Protein AF-A0A7C5MXE0-F1 (afdb_monomer_lite)

Radius of gyration: 26.83 Å; chains: 1; bounding box: 70×58×47 Å

Secondary structure (DSSP, 8-state):
---HHHHHT--TT--HHHHHHHHHHHHHHS-TTT---HHHHHHHHHHHHHHHHHHSHHHHHHHHHHHHHT-S----------------------------------HHHHHHHHHHHHHHHHHGGG-TT-HHHHHHHHHHHHHHHHHHHHHHHH-

Foldseek 3Di:
DQALCVLLVHDLPDDLVSLVVSLVVLCVVLPCVVDVDPVSVVSNVSSVVSSVQSNDPVSSVVSVVVVVVPPPDDPPPPPPDDDDDPDDDDDDDDDDDDPPDDPDDPPVVVVCVVVVVVVVVVVCPVVPDDPPVVVVVVVVVVVVVVVVVVVVVVD

Structure (mmCIF, N/CA/C/O backbone):
data_AF-A0A7C5MXE0-F1
#
_entry.id   AF-A0A7C5MXE0-F1
#
loop_
_atom_site.group_PDB
_atom_site.id
_atom_site.type_symbol
_atom_site.label_atom_id
_atom_site.label_alt_id
_atom_site.label_comp_id
_atom_site.label_asym_id
_atom_site.label_entity_id
_atom_site.label_seq_id
_atom_site.pdbx_PDB_ins_code
_atom_site.Cartn_x
_atom_site.Cartn_y
_atom_site.Cartn_z
_atom_site.occupancy
_atom_site.B_iso_or_equiv
_atom_site.auth_seq_id
_atom_site.auth_comp_id
_atom_site.auth_asym_id
_atom_site.auth_atom_id
_atom_site.pdbx_PDB_model_num
ATOM 1 N N . MET A 1 1 ? -18.318 -3.433 -11.051 1.00 61.09 1 MET A N 1
ATOM 2 C CA . MET A 1 1 ? -17.215 -2.696 -10.394 1.00 61.09 1 MET A CA 1
ATOM 3 C C . MET A 1 1 ? -16.168 -3.710 -9.972 1.00 61.09 1 MET A C 1
ATOM 5 O O . MET A 1 1 ? -16.564 -4.781 -9.536 1.00 61.09 1 MET A O 1
ATOM 9 N N . LYS A 1 2 ? -14.875 -3.424 -10.149 1.00 71.12 2 LYS A N 1
ATOM 10 C CA . LYS A 1 2 ? -13.821 -4.237 -9.525 1.00 71.12 2 LYS A CA 1
ATOM 11 C C . LYS A 1 2 ? -13.614 -3.718 -8.107 1.00 71.12 2 LYS A C 1
ATOM 13 O O . LYS A 1 2 ? -13.578 -2.504 -7.927 1.00 71.12 2 LYS A O 1
ATOM 18 N N . THR A 1 3 ? -13.506 -4.609 -7.132 1.00 87.88 3 THR A N 1
ATOM 19 C CA . THR A 1 3 ? -13.193 -4.218 -5.751 1.00 87.88 3 THR A CA 1
ATOM 20 C C . THR A 1 3 ? -11.685 -4.017 -5.582 1.00 87.88 3 THR A C 1
ATOM 22 O O . THR A 1 3 ? -10.892 -4.594 -6.334 1.00 87.88 3 THR A O 1
ATOM 25 N N . TYR A 1 4 ? -11.264 -3.234 -4.587 1.00 89.38 4 TYR A N 1
ATOM 26 C CA . TYR A 1 4 ? -9.841 -3.063 -4.262 1.00 89.38 4 TYR A CA 1
ATOM 27 C C . TYR A 1 4 ? -9.175 -4.396 -3.889 1.00 89.38 4 TYR A C 1
ATOM 29 O O . TYR A 1 4 ? -8.052 -4.673 -4.316 1.00 89.38 4 TYR A O 1
ATOM 37 N N . TYR A 1 5 ? -9.917 -5.286 -3.224 1.00 89.06 5 TYR A N 1
ATOM 38 C CA . TYR A 1 5 ? -9.501 -6.663 -2.955 1.00 89.06 5 TYR A CA 1
ATOM 39 C C . TYR A 1 5 ? -9.207 -7.448 -4.245 1.00 89.06 5 TYR A C 1
ATOM 41 O O . TYR A 1 5 ? -8.155 -8.076 -4.367 1.00 89.06 5 TYR A O 1
ATOM 49 N N . GLN A 1 6 ? -10.066 -7.342 -5.267 1.00 88.69 6 GLN A N 1
ATOM 50 C CA . GLN A 1 6 ? -9.848 -7.994 -6.566 1.00 88.69 6 GLN A CA 1
ATOM 51 C C . GLN A 1 6 ? -8.653 -7.415 -7.335 1.00 88.69 6 GLN A C 1
ATOM 53 O O . GLN A 1 6 ? -7.962 -8.161 -8.029 1.00 88.69 6 GLN A O 1
ATOM 58 N N . ILE A 1 7 ? -8.388 -6.109 -7.214 1.00 89.50 7 ILE A N 1
ATOM 59 C CA . ILE A 1 7 ? -7.231 -5.454 -7.849 1.00 89.50 7 ILE A CA 1
ATOM 60 C C . ILE A 1 7 ? -5.919 -5.984 -7.256 1.00 89.50 7 ILE A C 1
ATOM 62 O O . ILE A 1 7 ? -4.975 -6.276 -7.994 1.00 89.50 7 ILE A O 1
ATOM 66 N N . LEU A 1 8 ? -5.869 -6.170 -5.933 1.00 87.94 8 LEU A N 1
ATOM 67 C CA . LEU A 1 8 ? -4.708 -6.745 -5.246 1.00 87.94 8 LEU A CA 1
ATOM 68 C C . LEU A 1 8 ? -4.652 -8.283 -5.317 1.00 87.94 8 LEU A C 1
ATOM 70 O O . LEU A 1 8 ? -3.601 -8.875 -5.046 1.00 87.94 8 LEU A O 1
ATOM 74 N N . GLY A 1 9 ? -5.749 -8.931 -5.718 1.00 88.00 9 GLY A N 1
ATOM 75 C CA . GLY A 1 9 ? -5.883 -10.387 -5.766 1.00 88.00 9 GLY A CA 1
ATOM 76 C C . GLY A 1 9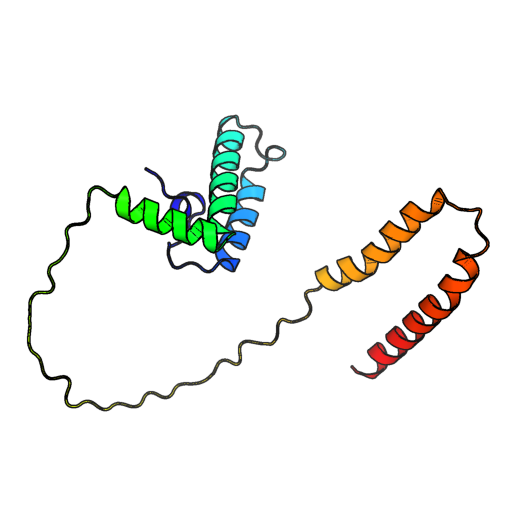 ? -5.934 -11.013 -4.373 1.00 88.00 9 GLY A C 1
ATOM 77 O O . GLY A 1 9 ? -5.272 -12.024 -4.134 1.00 88.00 9 GLY A O 1
ATOM 78 N N . LEU A 1 10 ? -6.655 -10.366 -3.459 1.00 89.56 10 LEU A N 1
ATOM 79 C CA . LEU A 1 10 ? -6.848 -10.773 -2.071 1.00 89.56 10 LEU A CA 1
ATOM 80 C C . LEU A 1 10 ? -8.329 -11.027 -1.784 1.00 89.56 10 LEU A C 1
ATOM 82 O O . LEU A 1 10 ? -9.207 -10.543 -2.498 1.00 89.56 10 LEU A O 1
ATOM 86 N N . GLU A 1 11 ? -8.586 -11.791 -0.729 1.00 87.12 11 GLU A N 1
ATOM 87 C CA . GLU A 1 11 ? -9.924 -11.972 -0.169 1.00 87.12 11 GLU A CA 1
ATOM 88 C C . GLU A 1 11 ? -10.283 -10.803 0.767 1.00 87.12 11 GLU A C 1
ATOM 90 O O . GLU A 1 11 ? -9.377 -10.171 1.316 1.00 87.12 11 GLU A O 1
ATOM 95 N N . PRO A 1 12 ? -11.579 -10.489 0.951 1.00 82.06 12 PRO A N 1
ATOM 96 C CA . PRO A 1 12 ? -12.015 -9.410 1.842 1.00 82.06 12 PRO A CA 1
ATOM 97 C C . PRO A 1 12 ? -11.619 -9.645 3.309 1.00 82.06 12 PRO A C 1
ATOM 99 O O . PRO A 1 12 ? -11.347 -8.690 4.021 1.00 82.06 12 PRO A O 1
ATOM 102 N N . ASP A 1 13 ? -11.478 -10.904 3.731 1.00 83.19 13 ASP A N 1
ATOM 103 C CA . ASP A 1 13 ? -11.071 -11.290 5.093 1.00 83.19 13 ASP A CA 1
ATOM 104 C C . ASP A 1 13 ? -9.536 -11.300 5.289 1.00 83.19 13 ASP A C 1
ATOM 106 O O . ASP A 1 13 ? -8.988 -11.959 6.171 1.00 83.19 13 ASP A O 1
ATOM 110 N N . CYS A 1 14 ? -8.787 -10.630 4.406 1.00 86.50 14 CYS A N 1
ATOM 111 C CA . CYS A 1 14 ? -7.329 -10.644 4.463 1.00 86.50 14 CYS A CA 1
ATOM 112 C C . CYS A 1 14 ? -6.761 -9.701 5.536 1.00 86.50 14 CYS A C 1
ATOM 114 O O . CYS A 1 14 ? -7.247 -8.594 5.778 1.00 86.50 14 CYS A O 1
ATOM 116 N N . GLU A 1 15 ? -5.648 -10.121 6.139 1.00 88.38 15 GLU A N 1
ATOM 117 C CA . GLU A 1 15 ? -4.904 -9.298 7.089 1.00 88.38 15 GLU A CA 1
ATOM 118 C C . GLU A 1 15 ? -4.170 -8.143 6.381 1.00 88.38 15 GLU A C 1
ATOM 120 O O . GLU A 1 15 ? -3.678 -8.281 5.253 1.00 88.38 15 GLU A O 1
ATOM 125 N N . THR A 1 16 ? -3.980 -7.016 7.070 1.00 88.12 16 THR A N 1
ATOM 126 C CA . THR A 1 16 ? -3.227 -5.850 6.561 1.00 88.12 16 THR A CA 1
ATOM 127 C C . THR A 1 16 ? -1.794 -6.210 6.129 1.00 88.12 16 THR A C 1
ATOM 129 O O . THR A 1 16 ? -1.233 -5.633 5.188 1.00 88.12 16 THR A O 1
ATOM 132 N N . ASN A 1 17 ? -1.197 -7.232 6.749 1.00 88.19 17 ASN A N 1
ATOM 133 C CA . ASN A 1 17 ? 0.091 -7.797 6.348 1.00 88.19 17 ASN A CA 1
ATOM 134 C C . ASN A 1 17 ? 0.054 -8.433 4.944 1.00 88.19 17 ASN A C 1
ATOM 136 O O . ASN A 1 17 ? 0.998 -8.267 4.154 1.00 88.19 17 ASN A O 1
ATOM 140 N N . ALA A 1 18 ? -1.044 -9.107 4.591 1.00 90.06 18 ALA A N 1
ATOM 141 C CA . ALA A 1 18 ? -1.255 -9.683 3.266 1.00 90.06 18 ALA A CA 1
ATOM 142 C C . ALA A 1 18 ? -1.423 -8.589 2.198 1.00 90.06 18 ALA A C 1
ATOM 144 O O . ALA A 1 18 ? -0.805 -8.689 1.132 1.00 90.06 18 ALA A O 1
ATOM 145 N N . VAL A 1 19 ? -2.138 -7.503 2.517 1.00 90.25 19 VAL A N 1
ATOM 146 C CA . VAL A 1 19 ? -2.281 -6.300 1.669 1.00 90.25 19 VAL A CA 1
ATOM 147 C C . VAL A 1 19 ? -0.911 -5.720 1.307 1.00 90.25 19 VAL A C 1
ATOM 149 O O . VAL A 1 19 ? -0.568 -5.587 0.126 1.00 90.25 19 VAL A O 1
ATOM 152 N N . LYS A 1 20 ? -0.050 -5.492 2.308 1.00 90.25 20 LYS A N 1
ATOM 153 C CA . LYS A 1 20 ? 1.330 -4.999 2.111 1.00 90.25 20 LYS A CA 1
ATOM 154 C C . LYS A 1 20 ? 2.185 -5.949 1.270 1.00 90.25 20 LYS A C 1
ATOM 156 O O . LYS A 1 20 ? 3.039 -5.521 0.487 1.00 90.25 20 LYS A O 1
ATOM 161 N N . LYS A 1 21 ? 2.013 -7.262 1.428 1.00 91.75 21 LYS A N 1
ATOM 162 C CA . LYS A 1 21 ? 2.745 -8.272 0.645 1.00 91.75 21 LYS A CA 1
ATOM 163 C C . LYS A 1 21 ? 2.284 -8.305 -0.815 1.00 91.75 21 LYS A C 1
ATOM 165 O O . LYS A 1 21 ? 3.131 -8.347 -1.711 1.00 91.75 21 LYS A O 1
ATOM 170 N N . ALA A 1 22 ? 0.977 -8.253 -1.058 1.00 92.06 22 ALA A N 1
ATOM 171 C CA . ALA A 1 22 ? 0.400 -8.237 -2.398 1.00 92.06 22 ALA A CA 1
ATOM 172 C C . ALA A 1 22 ? 0.798 -6.975 -3.169 1.00 92.06 22 ALA A C 1
ATOM 174 O O . ALA A 1 22 ? 1.282 -7.090 -4.298 1.00 92.06 22 ALA A O 1
ATOM 175 N N . PHE A 1 23 ? 0.708 -5.806 -2.527 1.00 91.75 23 PHE A N 1
ATOM 176 C CA . PHE A 1 23 ? 1.144 -4.533 -3.097 1.00 91.75 23 PHE A CA 1
ATOM 177 C C . PHE A 1 23 ? 2.598 -4.597 -3.570 1.00 91.75 23 PHE A C 1
ATOM 179 O O . PHE A 1 23 ? 2.873 -4.343 -4.738 1.00 91.75 23 PHE A O 1
ATOM 186 N N . ARG A 1 24 ? 3.530 -5.041 -2.714 1.00 89.88 24 ARG A N 1
ATOM 187 C CA . ARG A 1 24 ? 4.956 -5.162 -3.079 1.00 89.88 24 ARG A CA 1
ATOM 188 C C . ARG A 1 24 ? 5.179 -6.066 -4.292 1.00 89.88 24 ARG A C 1
ATOM 190 O O . ARG A 1 24 ? 5.948 -5.726 -5.189 1.00 89.88 24 ARG A O 1
ATOM 197 N N . ARG A 1 25 ? 4.488 -7.208 -4.348 1.00 91.00 25 ARG A N 1
ATOM 198 C CA . ARG A 1 25 ? 4.582 -8.157 -5.469 1.00 91.00 25 ARG A CA 1
ATOM 199 C C . ARG A 1 25 ? 4.080 -7.550 -6.781 1.00 91.00 25 ARG A C 1
ATOM 201 O O . ARG A 1 25 ? 4.686 -7.773 -7.828 1.00 91.00 25 ARG A O 1
ATOM 208 N N . LEU A 1 26 ? 2.973 -6.815 -6.731 1.00 89.44 26 LEU A N 1
ATOM 209 C CA . LEU A 1 26 ? 2.364 -6.193 -7.905 1.00 89.44 26 LEU A CA 1
ATOM 210 C C . LEU A 1 26 ? 3.129 -4.943 -8.351 1.00 89.44 26 LEU A C 1
ATOM 212 O O . LEU A 1 26 ? 3.3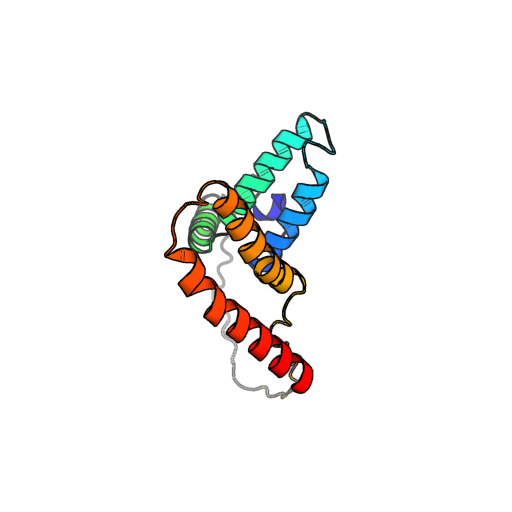55 -4.773 -9.546 1.00 89.44 26 LEU A O 1
ATOM 216 N N . ALA A 1 27 ? 3.614 -4.136 -7.409 1.00 87.38 27 ALA A N 1
ATOM 217 C CA . ALA A 1 27 ? 4.428 -2.956 -7.672 1.00 87.38 27 ALA A CA 1
ATOM 218 C C . ALA A 1 27 ? 5.705 -3.307 -8.443 1.00 87.38 27 ALA A C 1
ATOM 220 O O . ALA A 1 27 ? 6.023 -2.640 -9.416 1.00 87.38 27 ALA A O 1
ATOM 221 N N . LEU A 1 28 ? 6.390 -4.399 -8.083 1.00 86.44 28 LEU A N 1
ATOM 222 C CA . LEU A 1 28 ? 7.564 -4.876 -8.827 1.00 86.44 28 LEU A CA 1
ATOM 223 C C . LEU A 1 28 ? 7.219 -5.337 -10.250 1.00 86.44 28 LEU A C 1
ATOM 225 O O . LEU A 1 28 ? 8.011 -5.159 -11.171 1.00 86.44 28 LEU A O 1
ATOM 229 N N . ARG A 1 29 ? 6.035 -5.928 -10.443 1.00 84.56 29 ARG A N 1
ATOM 230 C CA . ARG A 1 29 ? 5.581 -6.447 -11.743 1.00 84.56 29 ARG A CA 1
ATOM 231 C C . ARG A 1 29 ? 5.143 -5.337 -12.704 1.00 84.56 29 ARG A C 1
ATOM 233 O O . ARG A 1 29 ? 5.350 -5.464 -13.911 1.00 84.56 29 ARG A O 1
ATOM 240 N N . TYR A 1 30 ? 4.524 -4.288 -12.172 1.00 85.44 30 TYR A N 1
ATOM 241 C CA . TYR A 1 30 ? 3.966 -3.174 -12.941 1.00 85.44 30 TYR A CA 1
ATOM 242 C C . TYR A 1 30 ? 4.770 -1.877 -12.795 1.00 85.44 30 TYR A C 1
ATOM 244 O O . TYR A 1 30 ? 4.289 -0.817 -13.186 1.00 85.44 30 TYR A O 1
ATOM 252 N N . HIS A 1 31 ? 5.991 -1.945 -12.256 1.00 79.88 31 HIS A N 1
ATOM 253 C CA . HIS A 1 31 ? 6.840 -0.768 -12.110 1.00 79.88 31 HIS A CA 1
ATOM 254 C C . HIS A 1 31 ? 7.138 -0.146 -13.488 1.00 79.88 31 HIS A C 1
ATOM 256 O O . HIS A 1 31 ? 7.516 -0.882 -14.411 1.00 79.88 31 HIS A O 1
ATOM 262 N N . PRO A 1 32 ? 7.041 1.189 -13.630 1.00 78.12 32 PRO A N 1
ATOM 263 C CA . PRO A 1 32 ? 7.257 1.868 -14.907 1.00 78.12 32 PRO A CA 1
ATOM 264 C C . PRO A 1 32 ? 8.667 1.662 -15.486 1.00 78.12 32 PRO A C 1
ATOM 266 O O . PRO A 1 32 ? 8.811 1.682 -16.705 1.00 78.12 32 PRO A O 1
ATOM 269 N N . ASP A 1 33 ? 9.685 1.387 -14.653 1.00 77.94 33 ASP A N 1
ATOM 270 C CA . ASP A 1 33 ? 11.042 1.077 -15.154 1.00 77.94 33 ASP A CA 1
ATOM 271 C C . ASP A 1 33 ? 11.139 -0.271 -15.877 1.00 77.94 33 ASP A C 1
ATOM 273 O O . ASP A 1 33 ? 11.947 -0.416 -16.791 1.00 77.94 33 ASP A O 1
ATOM 277 N N . TYR A 1 34 ? 10.364 -1.278 -15.464 1.00 70.81 34 TYR A N 1
ATOM 278 C CA . TYR A 1 34 ? 10.478 -2.633 -16.022 1.00 70.81 34 TYR A CA 1
ATOM 279 C C . TYR A 1 34 ? 9.448 -2.899 -17.117 1.00 70.81 34 TYR A C 1
ATOM 281 O O . TYR A 1 34 ? 9.650 -3.782 -17.950 1.00 70.81 34 TYR A O 1
ATOM 289 N N . ASN A 1 35 ? 8.344 -2.149 -17.124 1.00 67.25 35 ASN A N 1
ATOM 290 C CA . ASN A 1 35 ? 7.242 -2.355 -18.049 1.00 67.25 35 ASN A CA 1
ATOM 291 C C . ASN A 1 35 ? 6.748 -1.006 -18.590 1.00 67.25 35 ASN A C 1
ATOM 293 O O . ASN A 1 35 ? 5.881 -0.359 -18.011 1.00 67.25 35 ASN A O 1
ATOM 297 N N . ALA A 1 36 ? 7.288 -0.591 -19.738 1.00 68.69 36 ALA A N 1
ATOM 298 C CA . ALA A 1 36 ? 6.976 0.687 -20.389 1.00 68.69 36 ALA A CA 1
ATOM 299 C C . ALA A 1 36 ? 5.611 0.708 -21.117 1.00 68.69 36 ALA A C 1
ATOM 301 O O . ALA A 1 36 ? 5.363 1.561 -21.972 1.00 68.69 36 ALA A O 1
ATOM 302 N N . ALA A 1 37 ? 4.725 -0.250 -20.832 1.00 76.38 37 ALA A N 1
ATOM 303 C CA . ALA A 1 37 ? 3.402 -0.286 -21.436 1.00 76.38 37 ALA A CA 1
ATOM 304 C C . ALA A 1 37 ? 2.515 0.826 -20.841 1.00 76.38 37 ALA A C 1
ATOM 306 O O . ALA A 1 37 ? 2.455 0.966 -19.619 1.00 76.38 37 ALA A O 1
ATOM 307 N N . PRO A 1 38 ? 1.750 1.571 -21.659 1.00 72.12 38 PRO A N 1
ATOM 308 C CA . PRO A 1 38 ? 0.851 2.615 -21.157 1.00 72.12 38 PRO A CA 1
ATOM 309 C C . PRO A 1 38 ? -0.240 2.055 -20.229 1.00 72.12 38 PRO A C 1
ATOM 311 O O . PRO A 1 38 ? -0.728 2.745 -19.339 1.00 72.12 38 PRO A O 1
ATOM 314 N N . THR A 1 39 ? -0.583 0.777 -20.388 1.00 77.62 39 THR A N 1
ATOM 315 C CA . THR A 1 39 ? -1.511 0.052 -19.515 1.00 77.62 39 THR A CA 1
ATOM 316 C C . THR A 1 39 ? -0.910 -0.284 -18.149 1.00 77.62 39 THR A C 1
ATOM 318 O O . THR A 1 39 ? -1.655 -0.375 -17.179 1.00 77.62 39 THR A O 1
ATOM 321 N N . ALA A 1 40 ? 0.416 -0.434 -18.036 1.00 76.69 40 ALA A N 1
ATOM 322 C CA . ALA A 1 40 ? 1.073 -0.738 -16.764 1.00 76.69 40 ALA A CA 1
ATOM 323 C C . ALA A 1 40 ? 0.989 0.443 -15.791 1.00 76.69 40 ALA A C 1
ATOM 325 O O . ALA A 1 40 ? 0.732 0.233 -14.611 1.00 76.69 40 ALA A O 1
ATOM 326 N N . ALA A 1 41 ? 1.112 1.676 -16.293 1.00 81.06 41 ALA A N 1
ATOM 327 C CA . ALA A 1 41 ? 0.943 2.884 -15.488 1.00 81.06 41 ALA A CA 1
ATOM 328 C C . ALA A 1 41 ? -0.480 3.005 -14.913 1.00 81.06 41 ALA A C 1
ATOM 330 O O . ALA A 1 41 ? -0.636 3.296 -13.730 1.00 81.06 41 ALA A O 1
ATOM 331 N N . MET A 1 42 ? -1.508 2.714 -15.722 1.00 85.19 42 MET A N 1
ATOM 332 C CA . MET A 1 42 ? -2.903 2.713 -15.261 1.00 85.19 42 MET A CA 1
ATOM 333 C C . MET A 1 42 ? -3.143 1.650 -14.185 1.00 85.19 42 MET A C 1
ATOM 335 O O . MET A 1 42 ? -3.692 1.950 -13.131 1.00 85.19 42 MET A O 1
ATOM 339 N N . VAL A 1 43 ? -2.675 0.421 -14.415 1.00 86.31 43 VAL A N 1
ATOM 340 C CA . VAL A 1 43 ? -2.826 -0.680 -13.449 1.00 86.31 43 VAL A CA 1
ATOM 341 C C . VAL A 1 43 ? -2.056 -0.393 -12.158 1.00 86.31 43 VAL A C 1
ATOM 343 O O . VAL A 1 43 ? -2.547 -0.679 -11.071 1.00 86.31 43 VAL A O 1
ATOM 346 N N . PHE A 1 44 ? -0.866 0.204 -12.247 1.00 87.25 44 PHE A N 1
ATOM 347 C CA . PHE A 1 44 ? -0.091 0.604 -11.073 1.00 87.25 44 PHE A CA 1
ATOM 348 C C . PHE A 1 44 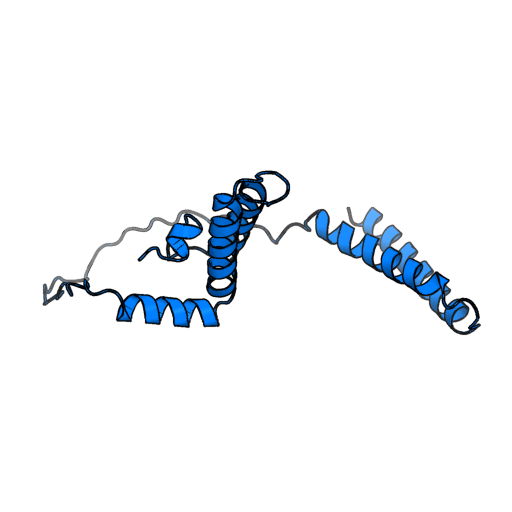? -0.815 1.665 -10.238 1.00 87.25 44 PHE A C 1
ATOM 350 O O . PHE A 1 44 ? -0.782 1.604 -9.010 1.00 87.25 44 PHE A O 1
ATOM 357 N N . GLN A 1 45 ? -1.497 2.605 -10.895 1.00 88.50 45 GLN A N 1
ATOM 358 C CA . GLN A 1 45 ? -2.316 3.593 -10.207 1.00 88.50 45 GLN A CA 1
ATOM 359 C C . GLN A 1 45 ? -3.499 2.937 -9.477 1.00 88.50 45 GLN A C 1
ATOM 361 O O . GLN A 1 45 ? -3.676 3.199 -8.291 1.00 88.50 45 GLN A O 1
ATOM 366 N N . GLU A 1 46 ? -4.213 2.005 -10.119 1.00 89.88 46 GLU A N 1
ATOM 367 C CA . GLU A 1 46 ? -5.284 1.224 -9.469 1.00 89.88 46 GLU A CA 1
ATOM 368 C C . GLU A 1 46 ? -4.770 0.441 -8.245 1.00 89.88 46 GLU A C 1
ATOM 370 O O . GLU A 1 46 ? -5.414 0.411 -7.197 1.00 89.88 46 GLU A O 1
ATOM 375 N N . ILE A 1 47 ? -3.586 -0.176 -8.350 1.00 91.19 47 ILE A N 1
ATOM 376 C CA . ILE A 1 47 ? -2.945 -0.911 -7.245 1.00 91.19 47 ILE A CA 1
ATOM 377 C C . ILE A 1 47 ? -2.604 0.020 -6.077 1.00 91.19 47 ILE A C 1
ATOM 379 O O . ILE A 1 47 ? -2.729 -0.375 -4.916 1.00 91.19 47 ILE A O 1
ATOM 383 N N . ARG A 1 48 ? -2.143 1.239 -6.371 1.00 91.25 48 ARG A N 1
ATOM 384 C CA . ARG A 1 48 ? -1.794 2.232 -5.355 1.00 91.25 48 ARG A CA 1
ATOM 385 C C . ARG A 1 48 ? -3.029 2.723 -4.610 1.00 91.25 48 ARG A C 1
ATOM 387 O O . ARG A 1 48 ? -3.006 2.724 -3.387 1.00 91.25 48 ARG A O 1
ATOM 394 N N . GLU A 1 49 ? -4.083 3.084 -5.334 1.00 91.00 49 GLU A N 1
ATOM 395 C CA . GLU A 1 49 ? -5.354 3.519 -4.742 1.00 91.00 49 GLU A CA 1
ATOM 396 C C . GLU A 1 49 ? -5.946 2.416 -3.852 1.00 91.00 49 GLU A C 1
ATOM 398 O O . GLU A 1 49 ? -6.305 2.669 -2.704 1.00 91.00 49 GLU A O 1
ATOM 403 N N . ALA A 1 50 ? -5.942 1.166 -4.331 1.00 91.94 50 ALA A N 1
ATOM 404 C CA . ALA A 1 50 ? -6.374 0.016 -3.540 1.00 91.94 50 ALA A CA 1
ATOM 405 C C . ALA A 1 50 ? -5.551 -0.158 -2.253 1.00 91.94 50 ALA A C 1
ATOM 407 O O . ALA A 1 50 ? -6.099 -0.482 -1.204 1.00 91.94 50 ALA A O 1
ATOM 408 N N . TYR A 1 51 ? -4.234 0.049 -2.320 1.00 93.06 51 TYR A N 1
ATOM 409 C CA . TYR A 1 51 ? -3.368 -0.034 -1.148 1.00 93.06 51 TYR A CA 1
ATOM 410 C C . TYR A 1 51 ? -3.622 1.104 -0.157 1.00 93.06 51 TYR A C 1
ATOM 412 O O . TYR A 1 51 ? -3.683 0.837 1.035 1.00 93.06 51 TYR A O 1
ATOM 420 N N . GLU A 1 52 ? -3.781 2.345 -0.619 1.00 91.25 52 GLU A N 1
ATOM 421 C CA . GLU A 1 52 ? -4.017 3.498 0.261 1.00 91.25 52 GLU A CA 1
ATOM 422 C C . GLU A 1 52 ? -5.281 3.295 1.110 1.00 91.25 52 GLU A C 1
ATOM 424 O O . GLU A 1 52 ? -5.221 3.484 2.322 1.00 91.25 52 GLU A O 1
ATOM 429 N N . VAL A 1 53 ? -6.362 2.784 0.511 1.00 91.38 53 VAL A N 1
ATOM 430 C CA . VAL A 1 53 ? -7.622 2.492 1.216 1.00 91.38 53 VAL A CA 1
ATOM 431 C C . VAL A 1 53 ? -7.517 1.261 2.123 1.00 91.38 53 VAL A C 1
ATOM 433 O O . VAL A 1 53 ? -7.970 1.301 3.257 1.00 91.38 53 VAL A O 1
ATOM 436 N N . LEU A 1 54 ? -6.907 0.164 1.657 1.00 89.44 54 LEU A N 1
ATOM 437 C CA . LEU A 1 54 ? -6.863 -1.099 2.415 1.00 89.44 54 LEU A CA 1
ATOM 438 C C . LEU A 1 54 ? -5.722 -1.183 3.443 1.00 89.44 54 LEU A C 1
ATOM 440 O O . LEU A 1 54 ? -5.653 -2.144 4.210 1.00 89.44 54 LEU A O 1
ATOM 444 N N . SER A 1 55 ? -4.771 -0.245 3.414 1.00 88.75 55 SER A N 1
ATOM 445 C CA . SER A 1 55 ? -3.635 -0.225 4.347 1.00 88.75 55 SER A CA 1
ATOM 446 C C . SER A 1 55 ? -3.964 0.396 5.699 1.00 88.75 55 SER A C 1
ATOM 448 O O . SER A 1 55 ? -3.289 0.063 6.677 1.00 88.75 55 SER A O 1
ATOM 450 N N . ASP A 1 56 ? -4.965 1.275 5.730 1.00 90.81 56 ASP A N 1
ATOM 451 C CA . ASP A 1 56 ? -5.486 1.916 6.929 1.00 90.81 56 ASP A CA 1
ATOM 452 C C . ASP A 1 56 ? -6.775 1.207 7.349 1.00 90.81 56 ASP A C 1
ATOM 454 O O . ASP A 1 56 ? -7.619 0.876 6.516 1.00 90.81 56 ASP A O 1
ATOM 458 N N . GLU A 1 57 ? -6.898 0.925 8.639 1.00 88.38 57 GLU A N 1
ATOM 459 C CA . GLU A 1 57 ? -8.029 0.180 9.176 1.00 88.38 57 GLU A CA 1
ATOM 460 C C . GLU A 1 57 ? -9.313 1.017 9.156 1.00 88.38 57 GLU A C 1
ATOM 462 O O . GLU A 1 57 ? -10.365 0.484 8.803 1.00 88.38 57 GLU A O 1
ATOM 467 N N . ASP A 1 58 ? -9.205 2.329 9.397 1.00 90.75 58 ASP A N 1
ATOM 468 C CA . ASP A 1 58 ? -10.343 3.254 9.380 1.00 90.75 58 ASP A CA 1
ATOM 469 C C . ASP A 1 58 ? -10.898 3.408 7.951 1.00 90.75 58 ASP A C 1
ATOM 471 O O . ASP A 1 58 ? -12.106 3.329 7.713 1.00 90.75 58 ASP A O 1
ATOM 475 N N . LEU A 1 59 ? -10.006 3.573 6.964 1.00 90.06 59 LEU A N 1
ATOM 476 C CA . LEU A 1 59 ? -10.389 3.688 5.549 1.00 90.06 59 LEU A CA 1
ATOM 477 C C . LEU A 1 59 ? -10.935 2.372 4.992 1.00 90.06 59 LEU A C 1
ATOM 479 O O . LEU A 1 59 ? -11.817 2.387 4.130 1.00 90.06 59 LEU A O 1
ATOM 483 N N . ARG A 1 60 ? -10.421 1.233 5.472 1.00 89.50 60 ARG A N 1
ATOM 484 C CA . ARG A 1 60 ? -10.926 -0.088 5.092 1.00 89.50 60 ARG A CA 1
ATOM 485 C C . ARG A 1 60 ? -12.358 -0.281 5.576 1.00 89.50 60 ARG A C 1
ATOM 487 O O . ARG A 1 60 ? -13.186 -0.730 4.790 1.00 89.50 60 ARG A O 1
ATOM 494 N N . GLU A 1 61 ? -12.658 0.096 6.816 1.00 89.62 61 GLU A N 1
ATOM 495 C CA . GLU A 1 61 ? -14.015 -0.003 7.358 1.00 89.62 61 GLU A CA 1
ATOM 496 C C . GLU A 1 61 ? -15.001 0.870 6.566 1.00 89.62 61 GLU A C 1
ATOM 498 O O . GLU A 1 61 ? -16.055 0.390 6.143 1.00 89.62 61 GLU A O 1
ATOM 503 N N . GLU A 1 62 ? -14.638 2.125 6.278 1.00 89.00 62 GLU A N 1
ATOM 504 C CA . GLU A 1 62 ? -15.464 3.022 5.459 1.00 89.00 62 GLU A CA 1
ATOM 505 C C . GLU A 1 62 ? -15.693 2.454 4.047 1.00 89.00 62 GLU A C 1
ATOM 507 O O . GLU A 1 62 ? -16.809 2.490 3.516 1.00 89.00 62 GLU A O 1
ATOM 512 N N . TYR A 1 63 ? -14.651 1.870 3.451 1.00 88.75 63 TYR A N 1
ATOM 513 C CA . TYR A 1 63 ? -14.745 1.221 2.149 1.00 88.75 63 TYR A CA 1
ATOM 514 C C . TYR A 1 63 ? -15.641 -0.017 2.167 1.00 88.75 63 TYR A C 1
ATOM 516 O O . TYR A 1 63 ? -16.434 -0.201 1.242 1.00 88.75 63 TYR A O 1
ATOM 524 N N . ASP A 1 64 ? -15.550 -0.849 3.201 1.00 87.69 64 ASP A N 1
ATOM 525 C CA . ASP A 1 64 ? -16.361 -2.056 3.339 1.00 87.69 64 ASP A CA 1
ATOM 526 C C . ASP A 1 64 ? -17.847 -1.702 3.525 1.00 87.69 64 ASP A C 1
ATOM 528 O O . ASP A 1 64 ? -18.711 -2.312 2.887 1.00 87.69 64 ASP A O 1
ATOM 532 N N . VAL A 1 65 ? -18.157 -0.652 4.296 1.00 86.50 65 VAL A N 1
ATOM 533 C CA . VAL A 1 65 ? -19.521 -0.102 4.419 1.00 86.50 65 VAL A CA 1
ATOM 534 C C . VAL A 1 65 ? -20.032 0.401 3.066 1.00 86.50 65 VAL A C 1
ATOM 536 O O . VAL A 1 65 ? -21.142 0.049 2.652 1.00 86.50 65 VAL A O 1
ATOM 539 N N . PHE A 1 66 ? -19.210 1.160 2.336 1.00 86.31 66 PHE A N 1
ATOM 540 C CA . PHE A 1 66 ? -19.541 1.620 0.986 1.00 86.31 66 PHE A CA 1
ATOM 541 C C . PHE A 1 66 ? -19.789 0.445 0.028 1.00 86.31 66 PHE A C 1
ATOM 543 O O . PHE A 1 66 ? -20.678 0.507 -0.825 1.00 86.31 66 PHE A O 1
ATOM 550 N N . LEU A 1 67 ? -19.038 -0.648 0.165 1.00 83.94 67 LEU A N 1
ATOM 551 C CA . LEU A 1 67 ? -19.178 -1.856 -0.648 1.00 83.94 67 LEU A CA 1
ATOM 552 C C . LEU A 1 67 ? -20.521 -2.554 -0.425 1.00 83.94 67 LEU A C 1
ATOM 554 O O . LEU A 1 67 ? -21.136 -3.016 -1.388 1.00 83.94 67 LEU A O 1
ATOM 558 N N . VAL A 1 68 ? -20.980 -2.603 0.827 1.00 82.00 68 VAL A N 1
ATOM 559 C CA . VAL A 1 68 ? -22.290 -3.154 1.191 1.00 82.00 68 VAL A CA 1
ATOM 560 C C . VAL A 1 68 ? -23.418 -2.277 0.646 1.00 82.00 68 VAL A C 1
ATOM 562 O O . VAL A 1 68 ? -24.364 -2.799 0.059 1.00 82.00 68 VAL A O 1
ATOM 565 N N . GLU A 1 69 ? -23.300 -0.954 0.773 1.00 78.12 69 GLU A N 1
ATOM 566 C CA . GLU A 1 69 ? -24.310 0.002 0.296 1.00 78.12 69 GLU A CA 1
ATOM 567 C C . GLU A 1 69 ? -24.442 0.015 -1.238 1.00 78.12 69 GLU A C 1
ATOM 569 O O . GLU A 1 69 ? -25.544 0.129 -1.776 1.00 78.12 69 GLU A O 1
ATOM 574 N N . ASN A 1 70 ? -23.327 -0.141 -1.958 1.00 73.38 70 ASN A N 1
ATOM 575 C CA . ASN A 1 70 ? -23.275 -0.036 -3.420 1.00 73.38 70 ASN A CA 1
ATOM 576 C C . ASN A 1 70 ? -23.348 -1.384 -4.150 1.00 73.38 70 ASN A C 1
ATOM 578 O O . ASN A 1 70 ? -23.162 -1.425 -5.370 1.00 73.38 70 ASN A O 1
ATOM 582 N N . SER A 1 71 ? -23.626 -2.482 -3.445 1.00 65.00 71 SER A N 1
ATOM 583 C CA . SER A 1 71 ? -23.901 -3.777 -4.067 1.00 65.00 71 SER A CA 1
ATOM 584 C C . SER A 1 71 ? -25.412 -3.928 -4.311 1.00 65.00 71 SER A C 1
ATOM 586 O O . SER A 1 71 ? -26.153 -4.216 -3.372 1.00 65.00 71 SER A O 1
ATOM 588 N N . PRO A 1 72 ? -25.919 -3.766 -5.554 1.00 59.53 72 PRO A N 1
ATOM 589 C CA . PRO A 1 72 ? -27.346 -3.907 -5.862 1.00 59.53 72 PRO A CA 1
ATOM 590 C C . PRO A 1 72 ? -27.854 -5.361 -5.825 1.00 59.53 72 PRO A C 1
ATOM 592 O O . PRO A 1 72 ? -28.956 -5.635 -6.293 1.00 59.53 72 PRO A O 1
ATOM 595 N N . GLU A 1 73 ? -27.082 -6.298 -5.277 1.00 53.34 73 GLU A N 1
ATOM 596 C CA . GLU A 1 73 ? -27.441 -7.712 -5.208 1.00 53.34 73 GLU A CA 1
ATOM 597 C C . GLU A 1 73 ? -27.051 -8.295 -3.847 1.00 53.34 73 GLU A C 1
ATOM 599 O O . GLU A 1 73 ? -26.198 -9.167 -3.722 1.00 53.34 73 GLU A O 1
ATOM 604 N N . PHE A 1 74 ? -27.695 -7.789 -2.796 1.00 54.00 74 PHE A N 1
ATOM 605 C CA . PHE A 1 74 ? -27.919 -8.579 -1.592 1.00 54.00 74 PHE A CA 1
ATOM 606 C C . PHE A 1 74 ? -29.354 -9.101 -1.628 1.00 54.00 74 PHE A C 1
ATOM 608 O O . PHE A 1 74 ? -30.293 -8.455 -1.161 1.00 54.00 74 PHE A O 1
ATOM 615 N N . GLU A 1 75 ? -29.527 -10.302 -2.182 1.00 43.09 75 GLU A N 1
ATOM 616 C CA . GLU A 1 75 ? -30.613 -11.169 -1.741 1.00 43.09 75 GLU A CA 1
ATOM 617 C C . GLU A 1 75 ? -30.333 -11.499 -0.269 1.00 43.09 75 GLU A C 1
ATOM 619 O O . GLU A 1 75 ? -29.451 -12.288 0.068 1.00 43.09 75 GLU A O 1
ATOM 624 N N . TYR A 1 76 ? -31.049 -10.825 0.629 1.00 53.16 76 TYR A N 1
ATOM 625 C CA . TYR A 1 76 ? -31.148 -11.246 2.018 1.00 53.16 76 TYR A CA 1
ATOM 626 C C . TYR A 1 76 ? -31.744 -12.656 2.033 1.00 53.16 76 TYR A C 1
ATOM 628 O O . TYR A 1 76 ? -32.950 -12.827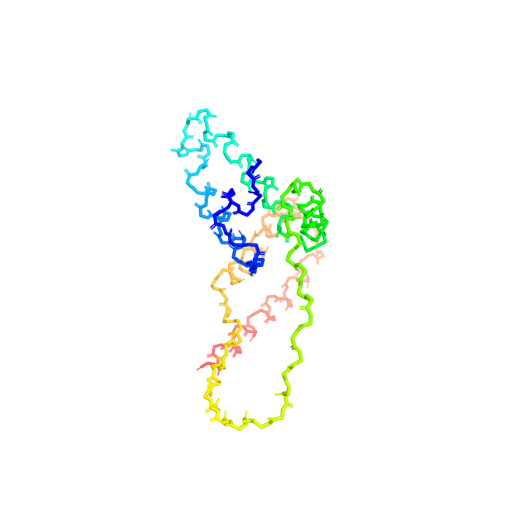 1.844 1.00 53.16 76 TYR A O 1
ATOM 636 N N . VAL A 1 77 ? -30.929 -13.670 2.319 1.00 49.22 77 VAL A N 1
ATOM 637 C CA . VAL A 1 77 ? -31.468 -14.929 2.830 1.00 49.22 77 VAL A CA 1
ATOM 638 C C . VAL A 1 77 ? -32.050 -14.613 4.204 1.00 49.22 77 VAL A C 1
ATOM 640 O O . VAL A 1 77 ? -31.327 -14.441 5.185 1.00 49.22 77 VAL A O 1
ATOM 643 N N . GLN A 1 78 ? -33.376 -14.498 4.270 1.00 44.34 78 GLN A N 1
ATOM 644 C CA . GLN A 1 78 ? -34.090 -14.553 5.535 1.00 44.34 78 GLN A CA 1
ATOM 645 C C . GLN A 1 78 ? -33.857 -15.939 6.127 1.00 44.34 78 GLN A C 1
ATOM 647 O O . GLN A 1 78 ? -34.486 -16.913 5.714 1.00 44.34 78 GLN A O 1
ATOM 652 N N . VAL A 1 79 ? -32.968 -16.037 7.112 1.00 42.94 79 VAL A N 1
ATOM 653 C CA . VAL A 1 79 ? -32.945 -17.196 8.004 1.00 42.94 79 VAL A CA 1
ATOM 654 C C . VAL A 1 79 ? -34.107 -17.019 8.981 1.00 42.94 79 VAL A C 1
ATOM 656 O O . VAL A 1 79 ? -33.933 -16.645 10.136 1.00 42.94 79 VAL A O 1
ATOM 659 N N . ALA A 1 80 ? -35.322 -17.201 8.464 1.00 44.06 80 ALA A N 1
ATOM 660 C CA . ALA A 1 80 ? -36.504 -17.414 9.273 1.00 44.06 80 ALA A CA 1
ATOM 661 C C . ALA A 1 80 ? -36.422 -18.838 9.837 1.00 44.06 80 ALA A C 1
ATOM 663 O O . ALA A 1 80 ? -36.437 -19.815 9.093 1.00 44.06 80 ALA A O 1
ATOM 664 N N . ASP A 1 81 ? -36.285 -18.914 11.157 1.00 48.28 81 ASP A N 1
ATOM 665 C CA . ASP A 1 81 ? -36.789 -19.971 12.026 1.00 48.28 81 ASP A CA 1
ATOM 666 C C . ASP A 1 81 ? -36.671 -21.418 11.518 1.00 48.28 81 ASP A C 1
ATOM 668 O O . ASP A 1 81 ? -37.590 -21.974 10.916 1.00 48.28 81 ASP A O 1
ATOM 672 N N . THR A 1 82 ? -35.619 -22.118 11.949 1.00 51.91 82 THR A N 1
ATOM 673 C CA . THR A 1 82 ? -35.793 -23.530 12.320 1.00 51.91 82 THR A CA 1
ATOM 674 C C . THR A 1 82 ? -35.264 -23.755 13.731 1.00 51.91 82 THR A C 1
ATOM 676 O O . THR A 1 82 ? -34.066 -23.803 13.995 1.00 51.91 82 THR A O 1
ATOM 679 N N . ASN A 1 83 ? -36.205 -23.866 14.669 1.00 58.97 83 ASN A N 1
ATOM 680 C CA . ASN A 1 83 ? -35.960 -24.376 16.010 1.00 58.97 83 ASN A CA 1
ATOM 681 C C . ASN A 1 83 ? -35.267 -25.742 15.927 1.00 58.97 83 ASN A C 1
ATOM 683 O O . ASN A 1 83 ? -35.864 -26.714 15.466 1.00 58.97 83 ASN A O 1
ATOM 687 N N . SER A 1 84 ? -34.044 -25.828 16.442 1.00 44.72 84 SER A N 1
ATOM 688 C CA . SER A 1 84 ? -33.367 -27.093 16.707 1.00 44.72 84 SER A CA 1
ATOM 689 C C . SER A 1 84 ? -32.383 -26.913 17.859 1.00 44.72 84 SER A C 1
ATOM 691 O O . SER A 1 84 ? -31.276 -26.426 17.673 1.00 44.72 84 SER A O 1
ATOM 693 N N . ASN A 1 85 ? -32.838 -27.292 19.054 1.00 53.12 85 ASN A N 1
ATOM 694 C CA . ASN A 1 85 ? -32.065 -27.826 20.177 1.00 53.12 85 ASN A CA 1
ATOM 695 C C . ASN A 1 85 ? -30.530 -27.803 20.026 1.00 53.12 85 ASN A C 1
ATOM 697 O O . ASN A 1 85 ? -29.935 -28.767 19.551 1.00 53.12 85 ASN A O 1
ATOM 701 N N . TYR A 1 86 ? -29.885 -26.774 20.577 1.00 49.59 86 TYR A N 1
ATOM 702 C CA . TYR A 1 86 ? -28.476 -26.832 20.979 1.00 49.59 86 TYR A CA 1
ATOM 703 C C . TYR A 1 86 ? -28.405 -27.363 22.409 1.00 49.59 86 TYR A C 1
ATOM 705 O O . TYR A 1 86 ? -28.086 -26.663 23.367 1.00 49.59 86 TYR A O 1
ATOM 713 N N . ALA A 1 87 ? -28.800 -28.622 22.544 1.00 43.00 87 ALA A N 1
ATOM 714 C CA . ALA A 1 87 ? -28.485 -29.451 23.685 1.00 43.00 87 ALA A CA 1
ATOM 715 C C . ALA A 1 87 ? -27.804 -30.710 23.140 1.00 43.00 87 ALA A C 1
ATOM 717 O O . ALA A 1 87 ? -28.386 -31.410 22.318 1.00 43.00 87 ALA A O 1
ATOM 718 N N . ALA A 1 88 ? -26.607 -30.974 23.668 1.00 49.25 88 ALA A N 1
ATOM 719 C CA . ALA A 1 88 ? -25.834 -32.216 23.589 1.00 49.25 88 ALA A CA 1
ATOM 720 C C . ALA A 1 88 ? -25.083 -32.539 22.277 1.00 49.25 88 ALA A C 1
ATOM 722 O O . ALA A 1 88 ? -25.646 -33.101 21.345 1.00 49.25 88 ALA A O 1
ATOM 723 N N . ALA A 1 89 ? -23.775 -32.262 22.298 1.00 44.91 89 ALA A N 1
ATOM 724 C CA . ALA A 1 89 ? -22.653 -33.135 21.898 1.00 44.91 89 ALA A CA 1
ATOM 725 C C . ALA A 1 89 ? 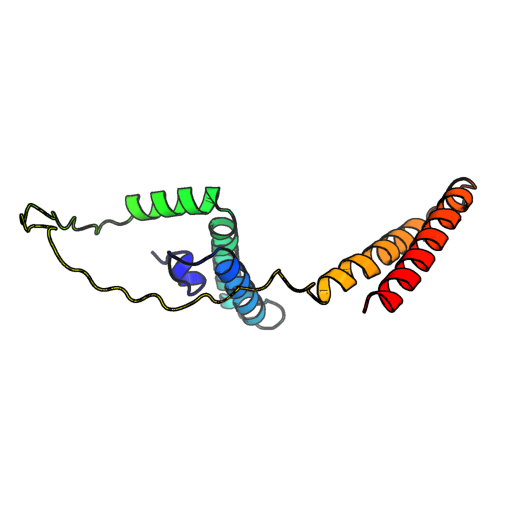-21.387 -32.261 22.014 1.00 44.91 89 ALA A C 1
ATOM 727 O O . ALA A 1 89 ? -21.246 -31.289 21.284 1.00 44.91 89 ALA A O 1
ATOM 728 N N . ASP A 1 90 ? -20.576 -32.339 23.069 1.00 42.84 90 ASP A N 1
ATOM 729 C CA . ASP A 1 90 ? -19.633 -33.425 23.371 1.00 42.84 90 ASP A CA 1
ATOM 730 C C . ASP A 1 90 ? -18.872 -33.932 22.139 1.00 42.84 90 ASP A C 1
ATOM 732 O O . ASP A 1 90 ? -19.322 -34.846 21.454 1.00 42.84 90 ASP A O 1
ATOM 736 N N . SER A 1 91 ? -17.718 -33.318 21.884 1.00 45.00 91 SER A N 1
ATOM 737 C CA . SER A 1 91 ? -16.472 -34.047 21.642 1.00 45.00 91 SER A CA 1
ATOM 738 C C . SER A 1 91 ? -15.311 -33.059 21.681 1.00 45.00 91 SER A C 1
ATOM 740 O O . SER A 1 91 ? -15.164 -32.191 20.821 1.00 45.00 91 SER A O 1
ATOM 742 N N . SER A 1 92 ? -14.510 -33.201 22.728 1.00 50.19 92 SER A N 1
ATOM 743 C CA . SER A 1 92 ? -13.120 -32.778 22.808 1.00 50.19 92 SER A CA 1
ATOM 744 C C . SER A 1 92 ? -12.354 -33.106 21.525 1.00 50.19 92 SER A C 1
ATOM 746 O O . SER A 1 92 ? -12.232 -34.282 21.202 1.00 50.19 92 SER A O 1
ATOM 748 N N . ASP A 1 93 ? -11.777 -32.094 20.881 1.00 50.56 93 ASP A N 1
ATOM 749 C CA . ASP A 1 93 ? -10.522 -32.245 20.143 1.00 50.56 93 ASP A CA 1
ATOM 750 C C . ASP A 1 93 ? -9.634 -31.040 20.453 1.00 50.56 93 ASP A C 1
ATOM 752 O O . ASP A 1 93 ? -9.634 -29.982 19.827 1.00 50.56 93 ASP A O 1
ATOM 756 N N . GLU A 1 94 ? -8.915 -31.245 21.543 1.00 50.94 94 GLU A N 1
ATOM 757 C CA . GLU A 1 94 ? -7.766 -30.503 22.005 1.00 50.94 94 GLU A CA 1
ATOM 758 C C . GLU A 1 94 ? -6.586 -30.894 21.101 1.00 50.94 94 GLU A C 1
ATOM 760 O O . GLU A 1 94 ? -5.972 -31.941 21.289 1.00 50.94 94 GLU A O 1
ATOM 765 N N . HIS A 1 95 ? -6.261 -30.079 20.095 1.00 45.44 95 HIS A N 1
ATOM 766 C CA . HIS A 1 95 ? -5.014 -30.238 19.345 1.00 45.44 95 HIS A CA 1
ATOM 767 C C . HIS A 1 95 ? -4.289 -28.902 19.142 1.00 45.44 95 HIS A C 1
ATOM 769 O O . HIS A 1 95 ? -4.448 -28.213 18.144 1.00 45.44 95 HIS A O 1
ATOM 775 N N . ASN A 1 96 ? -3.466 -28.609 20.155 1.00 44.44 96 ASN A N 1
ATOM 776 C CA . ASN A 1 96 ? -2.129 -28.009 20.122 1.00 44.44 96 ASN A CA 1
ATOM 777 C C . ASN A 1 96 ? -1.880 -26.756 19.267 1.00 44.44 96 ASN A C 1
ATOM 779 O O . ASN A 1 96 ? -1.623 -26.826 18.071 1.00 44.44 96 ASN A O 1
ATOM 783 N N . PHE A 1 97 ? -1.766 -25.633 19.983 1.00 44.62 97 PHE A N 1
ATOM 784 C CA . PHE A 1 97 ? -0.531 -24.849 20.115 1.00 44.62 97 PHE A CA 1
ATOM 785 C C . PHE A 1 97 ? 0.477 -24.997 18.963 1.00 44.62 97 PHE A C 1
ATOM 787 O O . PHE A 1 97 ? 1.301 -25.914 18.944 1.00 44.62 97 PHE A O 1
ATOM 794 N N . ALA A 1 98 ? 0.475 -24.019 18.066 1.00 45.78 98 ALA A N 1
ATOM 795 C CA . ALA A 1 98 ? 1.725 -23.511 17.538 1.00 45.78 98 ALA A CA 1
ATOM 796 C C . ALA A 1 98 ? 1.971 -22.172 18.234 1.00 45.78 98 ALA A C 1
ATOM 798 O O . ALA A 1 98 ? 1.227 -21.214 18.042 1.00 45.78 98 ALA A O 1
ATOM 799 N N . GLU A 1 99 ? 2.980 -22.161 19.098 1.00 60.12 99 GLU A N 1
ATOM 800 C CA . GLU A 1 99 ? 3.675 -20.964 19.555 1.00 60.12 99 GLU A CA 1
ATOM 801 C C . GLU A 1 99 ? 4.136 -20.203 18.311 1.00 60.12 99 GLU A C 1
ATOM 803 O O . GLU A 1 99 ? 5.139 -20.556 17.687 1.00 60.12 99 GLU A O 1
ATOM 808 N N . GLU A 1 100 ? 3.341 -19.238 17.857 1.00 47.72 100 GLU A N 1
ATOM 809 C CA . GLU A 1 100 ? 3.726 -18.412 16.725 1.00 47.72 100 GLU A CA 1
ATOM 810 C C . GLU A 1 100 ? 4.717 -17.373 17.250 1.00 47.72 100 GLU A C 1
ATOM 812 O O . GLU A 1 100 ? 4.379 -16.476 18.019 1.00 47.72 100 GLU A O 1
ATOM 817 N N . ALA A 1 101 ? 5.976 -17.644 16.918 1.00 55.56 101 ALA A N 1
ATOM 818 C CA . ALA A 1 101 ? 7.187 -16.997 17.377 1.00 55.56 101 ALA A CA 1
ATOM 819 C C . ALA A 1 101 ? 7.082 -15.471 17.514 1.00 55.56 101 ALA A C 1
ATOM 821 O O . ALA A 1 101 ? 6.633 -14.771 16.604 1.00 55.56 101 ALA A O 1
ATOM 822 N N . GLU A 1 102 ? 7.617 -14.971 18.631 1.00 59.28 102 GLU A N 1
ATOM 823 C CA . GLU A 1 102 ? 8.104 -13.598 18.775 1.00 59.28 102 GLU A CA 1
ATOM 824 C C . GLU A 1 102 ? 8.789 -13.162 17.465 1.00 59.28 102 GLU A C 1
ATOM 826 O O . GLU A 1 102 ? 9.600 -13.924 16.927 1.00 59.28 102 GLU A O 1
ATOM 831 N N . PRO A 1 103 ? 8.464 -11.982 16.904 1.00 61.41 103 PRO A N 1
ATOM 832 C CA . PRO A 1 103 ? 8.970 -11.573 15.603 1.00 61.41 103 PRO A CA 1
ATOM 833 C C . PRO A 1 103 ? 10.499 -11.499 15.638 1.00 61.41 103 PRO A C 1
ATOM 835 O O . PRO A 1 103 ? 11.081 -10.546 16.154 1.00 61.41 103 PRO A O 1
ATOM 838 N N . GLU A 1 104 ? 11.143 -12.521 15.071 1.00 59.53 104 GLU A N 1
ATOM 839 C CA . GLU A 1 104 ? 12.593 -12.605 14.916 1.00 59.53 104 GLU A CA 1
ATOM 840 C C . GLU A 1 104 ? 13.115 -11.296 14.299 1.00 59.53 104 GLU A C 1
ATOM 842 O O . GLU A 1 104 ? 12.541 -10.806 13.313 1.00 59.53 104 GLU A O 1
ATOM 847 N N . PRO A 1 105 ? 14.185 -10.698 14.857 1.00 61.06 105 PRO A N 1
ATOM 848 C CA . PRO A 1 105 ? 14.674 -9.393 14.441 1.00 61.06 105 PRO A CA 1
ATOM 849 C C . PRO A 1 105 ? 15.047 -9.442 12.961 1.00 61.06 105 PRO A C 1
ATOM 851 O O . PRO A 1 105 ? 16.073 -9.998 12.564 1.00 61.06 105 PRO A O 1
ATOM 854 N N . THR A 1 106 ? 14.177 -8.877 12.119 1.00 66.19 106 THR A N 1
ATOM 855 C CA . THR A 1 106 ? 14.368 -8.923 10.669 1.00 66.19 106 THR A CA 1
ATOM 856 C C . THR A 1 106 ? 15.747 -8.344 10.321 1.00 66.19 106 THR A C 1
ATOM 858 O O . THR A 1 106 ? 16.102 -7.270 10.813 1.00 66.19 106 THR A O 1
ATOM 861 N N . PRO A 1 107 ? 16.546 -8.987 9.449 1.00 62.56 107 PRO A N 1
ATOM 862 C CA . PRO A 1 107 ? 17.904 -8.531 9.125 1.00 62.56 107 PRO A CA 1
ATOM 863 C C . PRO A 1 107 ? 17.957 -7.103 8.543 1.00 62.56 107 PRO A C 1
ATOM 865 O O . PRO A 1 107 ? 19.012 -6.474 8.510 1.00 62.56 107 PRO A O 1
ATOM 868 N N . PHE A 1 108 ? 16.811 -6.555 8.123 1.00 61.72 108 PHE A N 1
ATOM 869 C CA . PHE A 1 108 ? 16.663 -5.173 7.669 1.00 61.72 108 PHE A CA 1
ATOM 870 C C . PHE A 1 108 ? 16.558 -4.142 8.815 1.00 61.72 108 PHE A C 1
ATOM 872 O O . PHE A 1 108 ? 16.938 -2.988 8.624 1.00 61.72 108 PHE A O 1
ATOM 879 N N . MET A 1 109 ? 16.124 -4.529 10.022 1.00 59.50 109 MET A N 1
ATOM 880 C CA . MET A 1 109 ? 16.120 -3.645 11.203 1.00 59.50 109 MET A CA 1
ATOM 881 C C . MET A 1 109 ? 17.543 -3.267 11.635 1.00 59.50 109 MET A C 1
ATOM 883 O O . MET A 1 109 ? 17.795 -2.118 11.998 1.00 59.50 109 MET A O 1
ATOM 887 N N . PHE A 1 110 ? 18.501 -4.187 11.484 1.00 60.12 110 PHE A N 1
ATOM 888 C CA . PHE A 1 110 ? 19.924 -3.883 11.646 1.00 60.12 110 PHE A CA 1
ATOM 889 C C . PHE A 1 110 ? 20.416 -2.872 10.605 1.00 60.12 110 PHE A C 1
ATOM 891 O O . PHE A 1 110 ? 21.228 -2.009 10.925 1.00 60.12 110 PHE A O 1
ATOM 898 N N . LEU A 1 111 ? 19.886 -2.917 9.377 1.00 63.88 111 LEU A N 1
ATOM 899 C CA . LEU A 1 111 ? 20.225 -1.959 8.324 1.00 63.88 111 LEU A CA 1
ATOM 900 C C . LEU A 1 111 ? 19.731 -0.547 8.670 1.00 63.88 111 LEU A C 1
ATOM 902 O O . LEU A 1 111 ? 20.456 0.414 8.444 1.00 63.88 111 LEU A O 1
ATOM 906 N N . LEU A 1 112 ? 18.544 -0.417 9.273 1.00 61.94 112 LEU A N 1
ATOM 907 C CA . LEU A 1 112 ? 18.040 0.863 9.786 1.00 61.94 112 LEU A CA 1
ATOM 908 C C . LEU A 1 112 ? 18.905 1.401 10.933 1.00 61.94 112 LEU A C 1
ATOM 910 O O . LEU A 1 112 ? 19.191 2.596 10.967 1.00 61.94 112 LEU A O 1
ATOM 914 N N . TRP A 1 113 ? 19.386 0.531 11.823 1.00 66.81 113 TRP A N 1
ATOM 915 C CA . TRP A 1 113 ? 20.256 0.923 12.937 1.00 66.81 113 TRP A CA 1
ATOM 916 C C . TRP A 1 113 ? 21.693 1.266 12.503 1.00 66.81 113 TRP A C 1
ATOM 918 O O . TRP A 1 113 ? 22.330 2.125 13.105 1.00 66.81 113 TRP A O 1
ATOM 928 N N . VAL A 1 114 ? 22.193 0.648 11.428 1.00 67.62 114 VAL A N 1
ATOM 929 C CA . VAL A 1 114 ? 23.530 0.906 10.857 1.00 67.62 114 VAL A CA 1
ATOM 930 C C . VAL A 1 114 ? 23.526 2.093 9.887 1.00 67.62 114 VAL A C 1
ATOM 932 O O . VAL A 1 114 ? 24.490 2.858 9.846 1.00 67.62 114 VAL A O 1
ATOM 935 N N . LEU A 1 115 ? 22.449 2.294 9.124 1.00 67.06 115 LEU A N 1
ATOM 936 C CA . LEU A 1 115 ? 22.345 3.401 8.168 1.00 67.06 115 LEU A CA 1
ATOM 937 C C . LEU A 1 115 ? 21.930 4.719 8.823 1.00 67.06 115 LEU A C 1
ATOM 939 O O . LEU A 1 115 ? 22.368 5.767 8.355 1.00 67.06 115 LEU A O 1
ATOM 943 N N . ALA A 1 116 ? 21.155 4.706 9.912 1.00 68.88 116 ALA A N 1
ATOM 944 C CA . ALA A 1 116 ? 20.777 5.928 10.627 1.00 68.88 116 ALA A CA 1
ATOM 945 C C . ALA A 1 116 ? 21.984 6.792 11.070 1.00 68.88 116 ALA A C 1
ATOM 947 O O . ALA A 1 116 ? 22.005 7.980 10.736 1.00 68.88 116 ALA A O 1
ATOM 948 N N . PRO A 1 117 ? 23.032 6.253 11.733 1.00 65.25 117 PRO A N 1
ATOM 949 C CA . PRO A 1 117 ? 24.215 7.044 12.071 1.00 65.25 117 PRO A CA 1
ATOM 950 C C . PRO A 1 117 ? 25.031 7.456 10.837 1.00 65.25 117 PRO A C 1
ATOM 952 O O . PRO A 1 117 ? 25.688 8.491 10.874 1.00 65.25 117 PRO A O 1
ATOM 955 N N . LEU A 1 118 ? 24.962 6.709 9.731 1.00 65.19 118 LEU A N 1
ATOM 956 C CA . LEU A 1 118 ? 25.663 7.02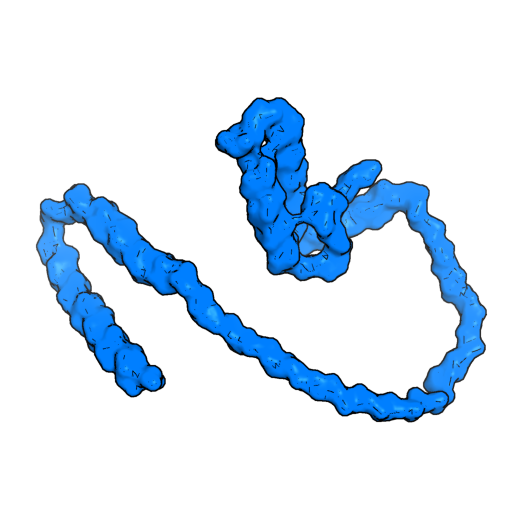7 8.480 1.00 65.19 118 LEU A CA 1
ATOM 957 C C . LEU A 1 118 ? 25.000 8.207 7.743 1.00 65.19 118 LEU A C 1
ATOM 959 O O . LEU A 1 118 ? 25.691 9.081 7.222 1.00 65.19 118 LEU A O 1
ATOM 963 N N . VAL A 1 119 ? 23.668 8.294 7.787 1.00 69.81 119 VAL A N 1
ATOM 964 C CA . VAL A 1 119 ? 22.893 9.439 7.278 1.00 69.81 119 VAL A CA 1
ATOM 965 C C . VAL A 1 119 ? 23.128 10.689 8.134 1.00 69.81 119 VAL A C 1
ATOM 967 O O . VAL A 1 119 ? 23.347 11.771 7.589 1.00 69.81 119 VAL A O 1
ATOM 970 N N . VAL A 1 120 ? 23.174 10.549 9.464 1.00 65.38 120 VAL A N 1
ATOM 971 C CA . VAL A 1 120 ? 23.481 11.665 10.380 1.00 65.38 120 VAL A CA 1
ATOM 972 C C . VAL A 1 120 ? 24.937 12.131 10.235 1.00 65.38 120 VAL A C 1
ATOM 974 O O . VAL A 1 120 ? 25.196 13.333 10.230 1.00 65.38 120 VAL A O 1
ATOM 977 N N . ALA A 1 121 ? 25.887 11.211 10.040 1.00 61.47 121 ALA A N 1
ATOM 978 C CA . ALA A 1 121 ? 27.285 11.547 9.769 1.00 61.47 121 ALA A CA 1
ATOM 979 C C . ALA A 1 121 ? 27.466 12.253 8.414 1.00 61.47 121 ALA A C 1
ATOM 981 O O . ALA A 1 121 ? 28.272 13.174 8.321 1.00 61.47 121 ALA A O 1
ATOM 982 N N . GLY A 1 122 ? 26.692 11.877 7.388 1.00 61.88 122 GLY A N 1
ATOM 983 C CA . GLY A 1 122 ? 26.672 12.563 6.092 1.00 61.88 122 GLY A CA 1
ATOM 984 C C . GLY A 1 122 ? 26.108 13.987 6.170 1.00 61.88 122 GLY A C 1
ATOM 985 O O . GLY A 1 122 ? 26.660 14.893 5.553 1.00 61.88 122 GLY A O 1
ATOM 986 N N . MET A 1 123 ? 25.070 14.208 6.987 1.00 58.66 123 MET A N 1
ATOM 987 C CA . MET A 1 123 ? 24.512 15.544 7.255 1.00 58.66 123 MET A CA 1
ATOM 988 C C . MET A 1 123 ? 25.449 16.444 8.078 1.00 58.66 123 MET A C 1
ATOM 990 O O . MET A 1 123 ? 25.371 17.666 7.981 1.00 58.66 123 MET A O 1
ATOM 994 N N . ALA A 1 124 ? 26.349 15.867 8.878 1.00 51.12 124 ALA A N 1
ATOM 995 C CA . ALA A 1 124 ? 27.266 16.622 9.731 1.00 51.12 124 ALA A CA 1
ATOM 996 C C . ALA A 1 124 ? 28.498 17.187 8.993 1.00 51.12 124 ALA A C 1
ATOM 998 O O . ALA A 1 124 ? 29.214 18.014 9.559 1.00 51.12 124 ALA A O 1
ATOM 999 N N . ILE A 1 125 ? 28.754 16.783 7.740 1.00 54.16 125 ILE A N 1
ATOM 1000 C CA . ILE A 1 125 ? 29.942 17.217 6.979 1.00 54.16 125 ILE A CA 1
ATOM 1001 C C . ILE A 1 125 ? 29.864 18.699 6.560 1.00 54.16 125 ILE A C 1
ATOM 1003 O O . ILE A 1 125 ? 30.900 19.314 6.320 1.00 54.16 125 ILE A O 1
ATOM 1007 N N . GLU A 1 126 ? 28.684 19.323 6.582 1.00 54.75 126 GLU A N 1
ATOM 1008 C CA . GLU A 1 126 ? 28.536 20.770 6.339 1.00 54.75 126 GLU A CA 1
ATOM 1009 C C . GLU A 1 126 ? 28.549 21.629 7.621 1.00 54.75 126 GLU A C 1
ATOM 1011 O O . GLU A 1 126 ? 28.461 22.851 7.540 1.00 54.75 126 GLU A O 1
ATOM 1016 N N . PHE A 1 127 ? 28.694 21.029 8.811 1.00 52.69 127 PHE A N 1
ATOM 1017 C CA . PHE A 1 127 ? 28.598 21.735 10.103 1.00 52.69 127 PHE A CA 1
ATOM 1018 C C . PHE A 1 127 ? 29.858 21.586 10.976 1.00 52.69 127 PHE A C 1
ATOM 1020 O O . PHE A 1 127 ? 29.804 21.568 12.212 1.00 52.69 127 PHE A O 1
ATOM 1027 N N . LEU A 1 128 ? 31.020 21.468 10.328 1.00 51.12 128 LEU A N 1
ATOM 1028 C CA . LEU A 1 128 ? 32.330 21.375 10.971 1.00 51.12 128 LEU A CA 1
ATOM 1029 C C . LEU A 1 128 ? 32.845 22.761 11.388 1.00 51.12 128 LEU A C 1
ATOM 1031 O O . LEU A 1 128 ? 33.765 23.282 10.780 1.00 51.12 128 LEU A O 1
ATOM 1035 N N . ASP A 1 129 ? 32.254 23.360 12.424 1.00 59.59 129 ASP A N 1
ATOM 1036 C CA . ASP A 1 129 ? 32.912 24.466 13.148 1.00 59.59 129 ASP A CA 1
ATOM 1037 C C . ASP A 1 129 ? 32.378 24.698 14.577 1.00 59.59 129 ASP A C 1
ATOM 1039 O O . ASP A 1 129 ? 32.550 25.773 15.151 1.00 59.59 129 ASP A O 1
ATOM 1043 N N . SER A 1 130 ? 31.743 23.699 15.216 1.00 65.19 130 SER A N 1
ATOM 1044 C CA . SER A 1 130 ? 31.324 23.838 16.622 1.00 65.19 130 SER A CA 1
ATOM 1045 C C . SER A 1 130 ? 32.082 22.894 17.578 1.00 65.19 130 SER A C 1
ATOM 1047 O O . SER A 1 130 ? 31.983 21.671 17.456 1.00 65.19 130 SER A O 1
ATOM 1049 N N . PRO A 1 131 ? 32.803 23.420 18.592 1.00 60.50 131 PRO A N 1
ATOM 1050 C CA . PRO A 1 131 ? 33.512 22.612 19.596 1.00 60.50 131 PRO A CA 1
ATOM 1051 C C . PRO A 1 131 ? 32.575 21.832 20.541 1.00 60.50 131 PRO A C 1
ATOM 1053 O O . PRO A 1 131 ? 33.036 21.057 21.376 1.00 60.50 131 PRO A O 1
ATOM 1056 N N . VAL A 1 132 ? 31.257 22.010 20.412 1.00 58.94 132 VAL A N 1
ATOM 1057 C CA . VAL A 1 132 ? 30.232 21.377 21.256 1.00 58.94 132 VAL A CA 1
ATOM 1058 C C . VAL A 1 132 ? 29.983 19.917 20.848 1.00 58.94 132 VAL A C 1
ATOM 1060 O O . VAL A 1 132 ? 29.754 19.066 21.705 1.00 58.94 132 VAL A O 1
ATOM 1063 N N . LEU A 1 133 ? 30.102 19.590 19.555 1.00 53.62 133 LEU A N 1
ATOM 1064 C CA . LEU A 1 133 ? 29.834 18.241 19.034 1.00 53.62 133 LEU A CA 1
ATOM 1065 C C . LEU A 1 133 ? 30.925 17.221 19.402 1.00 53.62 133 LEU A C 1
ATOM 1067 O O . LEU A 1 133 ? 30.626 16.047 19.640 1.00 53.62 133 LEU A O 1
ATOM 1071 N N . ALA A 1 134 ? 32.178 17.666 19.541 1.00 54.34 134 ALA A N 1
ATOM 1072 C CA . ALA A 1 134 ? 33.285 16.804 19.957 1.00 54.34 134 ALA A CA 1
ATOM 1073 C C . ALA A 1 134 ? 33.070 16.225 21.371 1.00 54.34 134 ALA A C 1
ATOM 1075 O O . ALA A 1 134 ? 33.387 15.062 21.609 1.00 54.34 134 ALA A O 1
ATOM 1076 N N . ALA A 1 135 ? 32.455 16.988 22.282 1.00 58.94 135 ALA A N 1
ATOM 1077 C CA . ALA A 1 135 ? 32.206 16.558 23.659 1.00 58.94 135 ALA A CA 1
ATOM 1078 C C . ALA A 1 135 ? 31.065 15.528 23.797 1.00 58.94 135 ALA A C 1
ATOM 1080 O O . ALA A 1 135 ? 31.069 14.735 24.736 1.00 58.94 135 ALA A O 1
ATOM 1081 N N . ILE A 1 136 ? 30.107 15.508 22.861 1.00 59.44 136 ILE A N 1
ATOM 1082 C CA . ILE A 1 136 ? 28.936 14.610 22.903 1.00 59.44 136 ILE A CA 1
ATOM 1083 C C . ILE A 1 136 ? 29.237 13.269 22.213 1.00 59.44 136 ILE A C 1
ATOM 1085 O O . ILE A 1 136 ? 28.713 12.231 22.612 1.00 59.44 136 ILE A O 1
ATOM 1089 N N . SER A 1 137 ? 30.129 13.260 21.217 1.00 60.88 137 SER A N 1
ATOM 1090 C CA . SER A 1 137 ? 30.449 12.054 20.437 1.00 60.88 137 SER A CA 1
ATOM 1091 C C . SER A 1 137 ? 31.159 10.951 21.240 1.00 60.88 137 SER A C 1
ATOM 1093 O O . SER A 1 137 ? 30.873 9.769 21.064 1.00 60.88 137 SER A O 1
ATOM 1095 N N . VAL A 1 138 ? 32.043 11.316 22.172 1.00 70.19 138 VAL A N 1
ATOM 1096 C CA . VAL A 1 138 ? 32.880 10.363 22.923 1.00 70.19 138 VAL A CA 1
ATOM 1097 C C . VAL A 1 138 ? 32.069 9.411 23.822 1.00 70.19 138 VAL A C 1
ATOM 1099 O O . VAL A 1 138 ? 32.264 8.199 23.707 1.00 70.19 138 VAL A O 1
ATOM 1102 N N . PRO A 1 139 ? 31.143 9.874 24.687 1.00 73.25 139 PRO A N 1
ATOM 1103 C CA . PRO A 1 139 ? 30.370 8.965 25.538 1.00 73.25 139 PRO A CA 1
ATOM 1104 C C . PRO A 1 139 ? 29.416 8.061 24.743 1.00 73.25 139 PRO A C 1
ATOM 1106 O O . PRO A 1 139 ? 29.214 6.910 25.127 1.00 73.25 139 PRO A O 1
ATOM 1109 N N . VAL A 1 140 ? 28.881 8.538 23.613 1.00 73.38 140 VAL A N 1
ATOM 1110 C CA . VAL A 1 140 ? 27.983 7.750 22.751 1.00 73.38 140 VAL A CA 1
ATOM 1111 C C . VAL A 1 140 ? 28.743 6.617 22.056 1.00 73.38 140 VAL A C 1
ATOM 1113 O O . VAL A 1 140 ? 28.283 5.476 22.055 1.00 73.38 140 VAL A O 1
ATOM 1116 N N . VAL A 1 141 ? 29.943 6.894 21.538 1.00 75.19 141 VAL A N 1
ATOM 1117 C CA . VAL A 1 141 ? 30.797 5.877 20.901 1.00 75.19 141 VAL A CA 1
ATOM 1118 C C . VAL A 1 141 ? 31.279 4.836 21.916 1.00 75.19 141 VAL A C 1
ATOM 1120 O O . VAL A 1 141 ? 31.281 3.642 21.622 1.00 75.19 141 VAL A O 1
ATOM 1123 N N . ILE A 1 142 ? 31.631 5.254 23.136 1.00 81.19 142 ILE A N 1
ATOM 1124 C CA . ILE A 1 142 ? 32.015 4.323 24.209 1.00 81.19 142 ILE A CA 1
ATOM 1125 C C . ILE A 1 142 ? 30.826 3.441 24.617 1.00 81.19 142 ILE A C 1
ATOM 1127 O O . ILE A 1 142 ? 30.994 2.231 24.768 1.00 81.19 142 ILE A O 1
ATOM 1131 N N . GLY A 1 143 ? 29.624 4.013 24.746 1.00 81.19 143 GLY A N 1
ATOM 1132 C CA . GLY A 1 143 ? 28.402 3.257 25.037 1.00 81.19 143 GLY A CA 1
ATOM 1133 C C . GLY A 1 143 ? 28.087 2.214 23.963 1.00 81.19 143 GLY A C 1
ATOM 1134 O O . GLY A 1 143 ? 27.799 1.064 24.287 1.00 81.19 143 GLY A O 1
ATOM 1135 N N . PHE A 1 144 ? 28.241 2.580 22.690 1.00 78.62 144 PHE A N 1
ATOM 1136 C CA . PHE A 1 144 ? 28.047 1.676 21.556 1.00 78.62 144 PHE A CA 1
ATOM 1137 C C . PHE A 1 144 ? 29.061 0.520 21.543 1.00 78.62 144 PHE A C 1
ATOM 1139 O O . PHE A 1 144 ? 28.688 -0.634 21.339 1.00 78.62 144 PHE A O 1
ATOM 1146 N N . LEU A 1 145 ? 30.335 0.792 21.846 1.00 82.38 145 LEU A N 1
ATOM 1147 C CA . LEU A 1 145 ? 31.368 -0.246 21.948 1.00 82.38 145 LEU A CA 1
ATOM 1148 C C . LEU A 1 145 ? 31.136 -1.202 23.128 1.00 82.38 145 LEU A C 1
ATOM 1150 O O . LEU A 1 145 ? 31.398 -2.401 23.013 1.00 82.38 145 LEU A O 1
ATOM 1154 N N . LEU A 1 146 ? 30.637 -0.693 24.258 1.00 85.06 146 LEU A N 1
ATOM 1155 C CA . LEU A 1 146 ? 30.279 -1.527 25.407 1.00 85.06 146 LEU A CA 1
ATOM 1156 C C . LEU A 1 146 ? 29.041 -2.383 25.132 1.00 85.06 146 LEU A C 1
ATOM 1158 O O . LEU A 1 146 ? 29.028 -3.550 25.522 1.00 85.06 146 LEU A O 1
ATOM 1162 N N . TRP A 1 147 ? 28.049 -1.844 24.424 1.00 78.00 147 TRP A N 1
ATOM 1163 C CA . TRP A 1 147 ? 26.865 -2.589 24.001 1.00 78.00 147 TRP A CA 1
ATOM 1164 C C . TRP A 1 147 ? 27.224 -3.727 23.032 1.00 78.00 147 TRP A C 1
ATOM 1166 O O . TRP A 1 147 ? 26.872 -4.872 23.298 1.00 78.00 147 TRP A O 1
ATOM 1176 N N . ILE A 1 148 ? 28.050 -3.470 22.008 1.00 80.50 148 ILE A N 1
ATOM 1177 C CA . ILE A 1 148 ? 28.555 -4.522 21.099 1.00 80.50 148 ILE A CA 1
ATOM 1178 C C . ILE A 1 148 ? 29.280 -5.628 21.874 1.00 80.50 148 ILE A C 1
ATOM 1180 O O . ILE A 1 148 ? 29.115 -6.817 21.599 1.00 80.50 148 ILE A O 1
ATOM 1184 N N . ARG A 1 149 ? 30.104 -5.254 22.860 1.00 77.25 149 ARG A N 1
ATOM 1185 C CA . ARG A 1 149 ? 30.830 -6.233 23.677 1.00 77.25 149 ARG A CA 1
ATOM 1186 C C . ARG A 1 149 ? 29.903 -7.060 24.575 1.00 77.25 149 ARG A C 1
ATOM 1188 O O . ARG A 1 149 ? 30.258 -8.195 24.890 1.00 77.25 149 ARG A O 1
ATOM 1195 N N . TYR A 1 150 ? 28.771 -6.508 25.003 1.00 77.81 150 TYR A N 1
ATOM 1196 C CA . TYR A 1 150 ? 27.760 -7.227 25.778 1.00 77.81 150 TYR A CA 1
ATOM 1197 C C . TYR A 1 150 ? 26.984 -8.220 24.900 1.00 77.81 150 TYR A C 1
ATOM 1199 O O . TYR A 1 150 ? 26.858 -9.383 25.276 1.00 77.81 150 TYR A O 1
ATOM 1207 N N . GLU A 1 151 ? 26.589 -7.801 23.698 1.00 78.81 151 GLU A N 1
ATOM 1208 C CA . GLU A 1 151 ? 25.814 -8.606 22.745 1.00 78.81 151 GLU A CA 1
ATOM 1209 C C . GLU A 1 151 ? 26.549 -9.890 22.319 1.00 78.81 151 GLU A C 1
ATOM 1211 O O . GLU A 1 151 ? 25.987 -10.981 22.342 1.00 78.81 151 GLU A O 1
ATOM 1216 N N . ILE A 1 152 ? 27.857 -9.797 22.042 1.00 73.44 152 ILE A N 1
ATOM 1217 C CA . ILE A 1 152 ? 28.687 -10.948 21.629 1.00 73.44 152 ILE A CA 1
ATOM 1218 C C . ILE A 1 152 ? 28.854 -11.990 22.751 1.00 73.44 152 ILE A C 1
ATOM 1220 O O . ILE A 1 152 ? 29.215 -13.130 22.481 1.00 73.44 152 ILE A O 1
ATOM 1224 N N . LYS A 1 153 ? 28.634 -11.617 24.017 1.00 64.06 153 LYS A N 1
ATOM 1225 C CA . LYS A 1 153 ? 28.762 -12.538 25.159 1.00 64.06 153 LYS A CA 1
ATOM 1226 C C . LYS A 1 153 ? 27.418 -13.144 25.590 1.00 64.06 153 LYS A C 1
ATOM 1228 O O . LYS A 1 153 ? 27.424 -14.063 26.406 1.00 64.06 153 LYS A O 1
ATOM 1233 N N . SER A 1 154 ? 26.297 -12.606 25.103 1.00 62.66 154 SER A N 1
ATOM 1234 C CA . SER A 1 154 ? 24.941 -13.049 25.456 1.00 62.66 154 SER A CA 1
ATOM 1235 C C . SER A 1 154 ? 24.377 -14.126 24.513 1.00 62.66 154 SER A C 1
ATOM 1237 O O . SER A 1 154 ? 23.321 -14.681 24.815 1.00 62.66 154 SER A O 1
ATOM 1239 N N . HIS A 1 155 ? 25.080 -14.432 23.419 1.00 46.97 155 HIS A N 1
ATOM 1240 C CA . HIS A 1 155 ? 24.830 -15.545 22.497 1.00 46.97 155 HIS A CA 1
ATOM 1241 C C . HIS A 1 155 ? 25.943 -16.594 22.603 1.00 46.97 155 HIS A C 1
ATOM 1243 O O . HIS A 1 155 ? 25.636 -17.789 22.395 1.00 46.97 155 HIS A O 1
#

pLDDT: mean 71.29, std 15.95, range [42.84, 93.06]

Sequence (155 aa):
MKTYYQILGLEPDCETNAVKKAFRRLALRYHPDYNAAPTAAMVFQEIREAYEVLSDEDLREEYDVFLVENSPEFEYVQVADTNSNYAAADSSDEHNFAEEAEPEPTPFMFLLWVLAPLVVAGMAIEFLDSPVLAAISVPVVIGFLLWIRYEIKSH